Protein AF-A0A7C9ACN2-F1 (afdb_monomer_lite)

Organism: Opuntia streptacantha (NCBI:txid393608)

Radius of gyration: 16.04 Å; chains: 1; bounding box: 40×39×46 Å

Sequence (110 aa):
VDASGHADFGTDAIEHDTDFLNVDDDEIAEDYEGDMPNTEEKGILDNSGWSARTRAVANYLQVLFEKEGQHGKDISLERLLAGKSRKEASRMFFETLVLKTKDYIQTEQG

Structure (mmCIF, N/CA/C/O backbone):
data_AF-A0A7C9ACN2-F1
#
_entry.id   AF-A0A7C9ACN2-F1
#
loop_
_atom_site.group_PDB
_atom_site.id
_atom_site.type_symbol
_atom_site.label_atom_id
_atom_site.label_alt_id
_atom_site.label_comp_id
_atom_site.label_asym_id
_atom_site.label_entity_id
_atom_site.label_seq_id
_atom_site.pdbx_PDB_ins_code
_atom_site.Cartn_x
_atom_site.Cartn_y
_atom_site.Cartn_z
_atom_site.occupancy
_atom_site.B_iso_or_equiv
_atom_site.auth_seq_id
_atom_site.auth_comp_id
_atom_site.auth_asym_id
_atom_site.auth_atom_id
_atom_site.pdbx_PDB_model_num
ATOM 1 N N . VAL A 1 1 ? 20.608 21.315 34.341 1.00 45.03 1 VAL A N 1
ATOM 2 C CA . VAL A 1 1 ? 19.523 20.534 33.712 1.00 45.03 1 VAL A CA 1
ATOM 3 C C . VAL A 1 1 ? 18.755 21.490 32.829 1.00 45.03 1 VAL A C 1
ATOM 5 O O . VAL A 1 1 ? 18.508 22.584 33.314 1.00 45.03 1 VAL A O 1
ATOM 8 N N . ASP A 1 2 ? 18.521 21.119 31.570 1.00 40.50 2 ASP A N 1
ATOM 9 C CA . ASP A 1 2 ? 17.459 21.585 30.655 1.00 40.50 2 ASP A CA 1
ATOM 10 C C . ASP A 1 2 ? 17.931 21.558 29.185 1.00 40.50 2 ASP A C 1
ATOM 12 O O . ASP A 1 2 ? 19.115 21.730 28.890 1.00 40.50 2 ASP A O 1
ATOM 16 N N . ALA A 1 3 ? 16.943 21.342 28.319 1.00 42.22 3 ALA A N 1
ATOM 17 C CA . ALA A 1 3 ? 16.889 21.343 26.870 1.00 42.22 3 ALA A CA 1
ATOM 18 C C . ALA A 1 3 ? 17.345 20.054 26.178 1.00 42.22 3 ALA A C 1
ATOM 20 O O . ALA A 1 3 ? 18.177 20.062 25.272 1.00 42.22 3 ALA A O 1
ATOM 21 N N . SER A 1 4 ? 16.700 18.936 26.531 1.00 44.88 4 SER A N 1
ATOM 22 C CA . SER A 1 4 ? 16.468 17.868 25.554 1.00 44.88 4 SER A CA 1
ATOM 23 C C . SER A 1 4 ? 15.581 18.433 24.447 1.00 44.88 4 SER A C 1
ATOM 25 O O . SER A 1 4 ? 14.360 18.480 24.577 1.00 44.88 4 SER A O 1
ATOM 27 N N . GLY A 1 5 ? 16.218 18.904 23.374 1.00 41.97 5 GLY A N 1
ATOM 28 C CA . GLY A 1 5 ? 15.562 19.164 22.104 1.00 41.97 5 GLY A CA 1
ATOM 29 C C . GLY A 1 5 ? 14.944 17.862 21.623 1.00 41.97 5 GLY A C 1
ATOM 30 O O . GLY A 1 5 ? 15.637 16.994 21.096 1.00 41.97 5 GLY A O 1
ATOM 31 N N . HIS A 1 6 ? 13.649 17.709 21.875 1.00 48.50 6 HIS A N 1
ATOM 32 C CA . HIS A 1 6 ? 12.833 16.694 21.242 1.00 48.50 6 HIS A CA 1
ATOM 33 C C . HIS A 1 6 ? 12.785 17.080 19.768 1.00 48.50 6 HIS A C 1
ATOM 35 O O . HIS A 1 6 ? 12.051 17.983 19.371 1.00 48.50 6 HIS A O 1
ATOM 41 N N . ALA A 1 7 ? 13.698 16.504 18.993 1.00 44.41 7 ALA A N 1
ATOM 42 C CA . ALA A 1 7 ? 13.705 16.670 17.562 1.00 44.41 7 ALA A CA 1
ATOM 43 C C . ALA A 1 7 ? 12.430 16.005 17.041 1.00 44.41 7 ALA A C 1
ATOM 45 O O . ALA A 1 7 ? 12.339 14.782 16.967 1.00 44.41 7 ALA A O 1
ATOM 46 N N . ASP A 1 8 ? 11.437 16.842 16.752 1.00 47.19 8 ASP A N 1
ATOM 47 C CA . ASP A 1 8 ? 10.267 16.530 15.945 1.00 47.19 8 ASP A CA 1
ATOM 48 C C . ASP A 1 8 ? 10.759 16.211 14.525 1.00 47.19 8 ASP A C 1
ATOM 50 O O . ASP A 1 8 ? 10.732 17.035 13.611 1.00 47.19 8 ASP A O 1
ATOM 54 N N . PHE A 1 9 ? 11.364 15.032 14.367 1.00 46.66 9 PHE A N 1
ATOM 55 C CA . PHE A 1 9 ? 11.730 14.487 13.070 1.00 46.66 9 PHE A CA 1
ATOM 56 C C . PHE A 1 9 ? 10.438 14.044 12.385 1.00 46.66 9 PHE A C 1
ATOM 58 O O . PHE A 1 9 ? 10.010 12.901 12.506 1.00 46.66 9 PHE A O 1
ATOM 65 N N . GLY A 1 10 ? 9.812 15.010 11.709 1.00 46.12 10 GLY A N 1
ATOM 66 C CA . GLY A 1 10 ? 8.911 14.849 10.571 1.00 46.12 10 GLY A CA 1
ATOM 67 C C . GLY A 1 10 ? 7.976 13.651 10.644 1.00 46.12 10 GLY A C 1
ATOM 68 O O . GLY A 1 10 ? 8.158 12.675 9.921 1.00 46.12 10 GLY A O 1
ATOM 69 N N . THR A 1 11 ? 6.932 13.753 11.459 1.00 49.59 11 THR A N 1
ATOM 70 C CA . THR A 1 11 ? 5.845 12.767 11.476 1.00 49.59 11 THR A CA 1
ATOM 71 C C . THR A 1 11 ? 5.204 12.585 10.088 1.00 49.59 11 THR A C 1
ATOM 73 O O . THR A 1 11 ? 4.827 11.464 9.749 1.00 49.59 11 THR A O 1
ATOM 76 N N . ASP A 1 12 ? 5.175 13.625 9.252 1.00 51.88 12 ASP A N 1
ATOM 77 C CA . ASP A 1 12 ? 4.695 13.575 7.861 1.00 51.88 12 ASP A CA 1
ATOM 78 C C . ASP A 1 12 ? 5.645 12.851 6.891 1.00 51.88 12 ASP A C 1
ATOM 80 O O . ASP A 1 12 ? 5.210 12.359 5.849 1.00 51.88 12 ASP A O 1
ATOM 84 N N . ALA A 1 13 ? 6.939 12.759 7.217 1.00 56.56 13 ALA A N 1
ATOM 85 C CA . ALA A 1 13 ? 7.940 12.224 6.296 1.00 56.56 13 ALA A CA 1
ATOM 86 C C . ALA A 1 13 ? 7.733 10.725 6.047 1.00 56.56 13 ALA A C 1
ATOM 88 O O . ALA A 1 13 ? 7.811 10.287 4.908 1.00 56.56 13 ALA A O 1
ATOM 89 N N . ILE A 1 14 ? 7.389 9.958 7.088 1.00 59.56 14 ILE A N 1
ATOM 90 C CA . ILE A 1 14 ? 7.167 8.509 6.971 1.00 59.56 14 ILE A CA 1
ATOM 91 C C . ILE A 1 14 ? 5.891 8.209 6.180 1.00 59.56 14 ILE A C 1
ATOM 93 O O . ILE A 1 14 ? 5.888 7.283 5.390 1.00 59.56 14 ILE A O 1
ATOM 97 N N . GLU A 1 15 ? 4.806 8.976 6.344 1.00 63.22 15 GLU A N 1
ATOM 98 C CA . GLU A 1 15 ? 3.537 8.708 5.637 1.00 63.22 15 GLU A CA 1
ATOM 99 C C . GLU A 1 15 ? 3.662 8.927 4.117 1.00 63.22 15 GLU A C 1
ATOM 101 O O . GLU A 1 15 ? 3.007 8.232 3.328 1.00 63.22 15 GLU A O 1
ATOM 106 N N . HIS A 1 16 ? 4.557 9.830 3.712 1.00 67.31 16 HIS A N 1
ATOM 107 C CA . HIS A 1 16 ? 4.845 10.143 2.315 1.00 67.31 16 HIS A CA 1
ATOM 108 C C . HIS A 1 16 ? 6.063 9.422 1.723 1.00 67.31 16 HIS A C 1
ATOM 110 O O . HIS A 1 16 ? 6.184 9.394 0.497 1.00 67.31 16 HIS A O 1
ATOM 116 N N . ASP A 1 17 ? 6.922 8.809 2.539 1.00 77.94 17 ASP A N 1
ATOM 117 C CA . ASP A 1 17 ? 8.075 8.039 2.068 1.00 77.94 17 ASP A CA 1
ATOM 118 C C . ASP A 1 17 ? 7.623 6.697 1.476 1.00 77.94 17 ASP A C 1
ATOM 120 O O . ASP A 1 17 ? 7.556 5.664 2.144 1.00 77.94 17 ASP A O 1
ATOM 124 N N . THR A 1 18 ? 7.228 6.740 0.202 1.00 85.75 18 THR A N 1
ATOM 125 C CA . THR A 1 18 ? 6.786 5.570 -0.570 1.00 85.75 18 THR A CA 1
ATOM 126 C C . THR A 1 18 ? 7.582 5.366 -1.856 1.00 85.75 18 THR A C 1
ATOM 128 O O . THR A 1 18 ? 7.152 4.648 -2.760 1.00 85.75 18 THR A O 1
ATOM 131 N N . ASP A 1 19 ? 8.790 5.931 -1.924 1.00 86.31 19 ASP A N 1
ATOM 132 C CA . ASP A 1 19 ? 9.682 5.812 -3.083 1.00 86.31 19 ASP A CA 1
ATOM 133 C C . ASP A 1 19 ? 10.079 4.361 -3.376 1.00 86.31 19 ASP A C 1
ATOM 135 O O . ASP A 1 19 ? 10.283 3.990 -4.534 1.00 86.31 19 ASP A O 1
ATOM 139 N N . PHE A 1 20 ? 10.082 3.496 -2.357 1.00 86.19 20 PHE A N 1
ATOM 140 C CA . PHE A 1 20 ? 10.300 2.056 -2.512 1.00 86.19 20 PHE A CA 1
ATOM 141 C C . PHE A 1 20 ? 9.265 1.387 -3.436 1.00 86.19 20 PHE A C 1
ATOM 143 O O . PHE A 1 20 ? 9.550 0.345 -4.025 1.00 86.19 20 PHE A O 1
ATOM 150 N N . LEU A 1 21 ? 8.077 1.982 -3.622 1.00 88.19 21 LEU A N 1
ATOM 151 C CA . LEU A 1 21 ? 7.087 1.492 -4.583 1.00 88.19 21 LEU A CA 1
ATOM 152 C C . LEU A 1 21 ? 7.554 1.657 -6.024 1.00 88.19 21 LEU A C 1
ATOM 154 O O . LEU A 1 21 ? 6.994 1.017 -6.913 1.00 88.19 21 LEU A O 1
ATOM 158 N N . ASN A 1 22 ? 8.508 2.553 -6.289 1.00 83.81 22 ASN A N 1
ATOM 159 C CA . ASN A 1 22 ? 8.938 2.887 -7.639 1.00 83.81 22 ASN A CA 1
ATOM 160 C C . ASN A 1 22 ? 9.934 1.892 -8.239 1.00 83.81 22 ASN A C 1
ATOM 162 O O . ASN A 1 22 ? 9.976 1.801 -9.464 1.00 83.81 22 ASN A O 1
ATOM 166 N N . VAL A 1 23 ? 10.637 1.122 -7.405 1.00 76.94 23 VAL A N 1
ATOM 167 C CA . VAL A 1 23 ? 11.629 0.118 -7.816 1.00 76.94 23 VAL A CA 1
ATOM 168 C C . VAL A 1 23 ? 10.945 -1.001 -8.589 1.00 76.94 23 VAL A C 1
ATOM 170 O O . VAL A 1 23 ? 10.068 -1.643 -8.021 1.00 76.94 23 VAL A O 1
ATOM 173 N N . ASP A 1 24 ? 11.305 -1.230 -9.852 1.00 70.69 24 ASP A N 1
ATOM 174 C CA . ASP A 1 24 ? 10.751 -2.321 -10.658 1.00 70.69 24 ASP A CA 1
ATOM 175 C C . ASP A 1 24 ? 11.303 -3.678 -10.173 1.00 70.69 24 ASP A C 1
ATOM 177 O O . ASP A 1 24 ? 12.471 -3.794 -9.805 1.00 70.69 24 ASP A O 1
ATOM 181 N N . ASP A 1 25 ? 10.443 -4.701 -10.110 1.00 59.34 25 ASP A N 1
ATOM 182 C CA . ASP A 1 25 ? 10.756 -5.979 -9.442 1.00 59.34 25 ASP A CA 1
ATOM 183 C C . ASP A 1 25 ? 11.855 -6.795 -10.161 1.00 59.34 25 ASP A C 1
ATOM 185 O O . ASP A 1 25 ? 12.388 -7.742 -9.588 1.00 59.34 25 ASP A O 1
ATOM 189 N N . ASP A 1 26 ? 12.237 -6.395 -11.379 1.00 55.69 26 ASP A N 1
ATOM 190 C CA . ASP A 1 26 ? 13.251 -7.055 -12.211 1.00 55.69 26 ASP A CA 1
ATOM 191 C C . ASP A 1 26 ? 14.701 -6.626 -11.885 1.00 55.69 26 ASP A C 1
ATOM 193 O O . ASP A 1 26 ? 15.646 -7.219 -12.407 1.00 55.69 26 ASP A O 1
ATOM 197 N N . GLU A 1 27 ? 14.909 -5.603 -11.042 1.00 53.91 27 GLU A N 1
ATOM 198 C CA . GLU A 1 27 ? 16.251 -5.063 -10.745 1.00 53.91 27 GLU A CA 1
ATOM 199 C C . GLU A 1 27 ? 16.864 -5.542 -9.418 1.00 53.91 27 GLU A C 1
ATOM 201 O O . GLU A 1 27 ? 18.028 -5.244 -9.141 1.00 53.91 27 GLU A O 1
ATOM 206 N N . ILE A 1 28 ? 16.140 -6.309 -8.596 1.00 53.62 28 ILE A N 1
ATOM 207 C CA . ILE A 1 28 ? 16.653 -6.765 -7.295 1.00 53.62 28 ILE A CA 1
ATOM 208 C C . ILE A 1 28 ? 16.890 -8.273 -7.316 1.00 53.62 28 ILE A C 1
ATOM 210 O O . ILE A 1 28 ? 15.980 -9.076 -7.123 1.00 53.62 28 ILE A O 1
ATOM 214 N N . ALA A 1 29 ? 18.157 -8.643 -7.511 1.00 48.12 29 ALA A N 1
ATOM 215 C CA . ALA A 1 29 ? 18.650 -9.979 -7.211 1.00 48.12 29 ALA A CA 1
ATOM 216 C C . ALA A 1 29 ? 18.412 -10.315 -5.725 1.00 48.12 29 ALA A C 1
ATOM 218 O O . ALA A 1 29 ? 18.564 -9.467 -4.844 1.00 48.12 29 ALA A O 1
ATOM 219 N N . GLU A 1 30 ? 18.026 -11.562 -5.474 1.00 51.75 30 GLU A N 1
ATOM 220 C CA . GLU A 1 30 ? 17.636 -12.162 -4.194 1.00 51.75 30 GLU A CA 1
ATOM 221 C C . GLU A 1 30 ? 18.776 -12.233 -3.147 1.00 51.75 30 GLU A C 1
ATOM 223 O O . GLU A 1 30 ? 19.091 -13.315 -2.671 1.00 51.75 30 GLU A O 1
ATOM 228 N N . ASP A 1 31 ? 19.416 -11.120 -2.766 1.00 50.31 31 ASP A N 1
ATOM 229 C CA . ASP A 1 31 ? 20.581 -11.149 -1.849 1.00 50.31 31 ASP A CA 1
ATOM 230 C C . ASP A 1 31 ? 20.410 -10.321 -0.560 1.00 50.31 31 ASP A C 1
ATOM 232 O O . ASP A 1 31 ? 21.353 -9.754 -0.015 1.00 50.31 31 ASP A O 1
ATOM 236 N N . TYR A 1 32 ? 19.185 -10.258 -0.032 1.00 52.75 32 TYR A N 1
ATOM 237 C CA . TYR A 1 32 ? 18.915 -9.704 1.305 1.00 52.75 32 TYR A CA 1
ATOM 238 C C . TYR A 1 32 ? 18.580 -10.813 2.317 1.00 52.75 32 TYR A C 1
ATOM 240 O O . TYR A 1 32 ? 17.570 -10.729 3.015 1.00 52.75 32 TYR A O 1
ATOM 248 N N . GLU A 1 33 ? 19.414 -11.857 2.389 1.00 53.62 33 GLU A N 1
ATOM 249 C CA . GLU A 1 33 ? 19.430 -12.826 3.506 1.00 53.62 33 GLU A CA 1
ATOM 250 C C . GLU A 1 33 ? 20.442 -12.454 4.612 1.00 53.62 33 GLU A C 1
ATOM 252 O O . GLU A 1 33 ? 20.602 -13.177 5.594 1.00 53.62 33 GLU A O 1
ATOM 257 N N . GLY A 1 34 ? 21.133 -11.317 4.495 1.00 48.56 34 GLY A N 1
ATOM 258 C CA . GLY A 1 34 ? 22.105 -10.861 5.487 1.00 48.56 34 GLY A CA 1
ATOM 259 C C . GLY A 1 34 ? 21.533 -9.818 6.444 1.00 48.56 34 GLY A C 1
ATOM 260 O O . GLY A 1 34 ? 21.432 -8.656 6.070 1.00 48.56 34 GLY A O 1
ATOM 261 N N . ASP A 1 35 ? 21.275 -10.229 7.688 1.00 50.53 35 ASP A N 1
ATOM 262 C CA . ASP A 1 35 ? 21.131 -9.371 8.880 1.00 50.53 35 ASP A CA 1
ATOM 263 C C . ASP A 1 35 ? 19.730 -8.788 9.175 1.00 50.53 35 ASP A C 1
ATOM 265 O O . ASP A 1 35 ? 19.531 -7.576 9.236 1.00 50.53 35 ASP A O 1
ATOM 269 N N . MET A 1 36 ? 18.740 -9.656 9.439 1.00 51.19 36 MET A N 1
ATOM 270 C CA . MET A 1 36 ? 17.600 -9.269 10.285 1.00 51.19 36 MET A CA 1
ATOM 271 C C . MET A 1 36 ? 17.804 -9.776 11.722 1.00 51.19 36 MET A C 1
ATOM 273 O O . MET A 1 36 ? 18.042 -10.973 11.911 1.00 51.19 36 MET A O 1
ATOM 277 N N . PRO A 1 37 ? 17.681 -8.911 12.751 1.00 43.16 37 PRO A N 1
ATOM 278 C CA . PRO A 1 37 ? 17.711 -9.340 14.139 1.00 43.16 37 PRO A CA 1
ATOM 279 C C . PRO A 1 37 ? 16.527 -10.268 14.415 1.00 43.16 37 PRO A C 1
ATOM 281 O O . PRO A 1 37 ? 15.363 -9.942 14.173 1.00 43.16 37 PRO A O 1
ATOM 284 N N . ASN A 1 38 ? 16.872 -11.448 14.917 1.00 47.91 38 ASN A N 1
ATOM 285 C CA . ASN A 1 38 ? 15.987 -12.557 15.226 1.00 47.91 38 ASN A CA 1
ATOM 286 C C . ASN A 1 38 ? 14.836 -12.098 16.148 1.00 47.91 38 ASN A C 1
ATOM 288 O O . ASN A 1 38 ? 15.010 -11.960 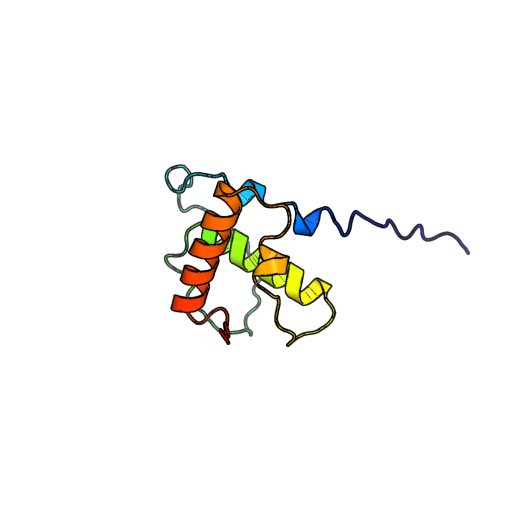17.357 1.00 47.91 38 ASN A O 1
ATOM 292 N N . THR A 1 39 ? 13.658 -11.837 15.576 1.00 44.66 39 THR A N 1
ATOM 293 C CA . THR A 1 39 ? 12.421 -11.587 16.333 1.00 44.66 39 THR A CA 1
ATOM 294 C C . THR A 1 39 ? 11.600 -12.874 16.306 1.00 44.66 39 THR A C 1
ATOM 296 O O . THR A 1 39 ? 10.622 -13.004 15.575 1.00 44.66 39 THR A O 1
ATOM 299 N N . GLU A 1 40 ? 12.060 -13.867 17.066 1.00 42.38 40 GLU A N 1
ATOM 300 C CA . GLU A 1 40 ? 11.615 -15.270 17.032 1.00 42.38 40 GLU A CA 1
ATOM 301 C C . GLU A 1 40 ? 10.182 -15.543 17.550 1.00 42.38 40 GLU A C 1
ATOM 303 O O . GLU A 1 40 ? 9.845 -16.700 17.781 1.00 42.38 40 GLU A O 1
ATOM 308 N N . GLU A 1 41 ? 9.296 -14.552 17.727 1.00 44.06 41 GLU A N 1
ATOM 309 C CA . GLU A 1 41 ? 8.019 -14.806 18.434 1.00 44.06 41 GLU A CA 1
ATOM 310 C C . GLU A 1 41 ? 6.737 -14.211 17.829 1.00 44.06 41 GLU A C 1
ATOM 312 O O . GLU A 1 41 ? 5.680 -14.277 18.455 1.00 44.06 41 GLU A O 1
ATOM 317 N N . LYS A 1 42 ? 6.743 -13.687 16.597 1.00 46.03 42 LYS A N 1
ATOM 318 C CA . LYS A 1 42 ? 5.493 -13.218 15.961 1.00 46.03 42 LYS A CA 1
ATOM 319 C C . LYS A 1 42 ? 5.167 -13.949 14.669 1.00 46.03 42 LYS A C 1
ATOM 321 O O . LYS A 1 42 ? 4.957 -13.326 13.642 1.00 46.03 42 LYS A O 1
ATOM 326 N N . GLY A 1 43 ? 5.081 -15.274 14.773 1.00 43.31 43 GLY A N 1
ATOM 327 C CA . GLY A 1 43 ? 4.613 -16.151 13.708 1.00 43.31 43 GLY A CA 1
ATOM 328 C C . GLY A 1 43 ? 5.590 -16.210 12.541 1.00 43.31 43 GLY A C 1
ATOM 329 O O . GLY A 1 43 ? 5.906 -15.215 11.903 1.00 43.31 43 GLY A O 1
ATOM 330 N N . ILE A 1 44 ? 6.043 -17.413 12.226 1.00 48.56 44 ILE A N 1
ATOM 331 C CA . ILE A 1 44 ? 6.709 -17.712 10.963 1.00 48.56 44 ILE A CA 1
ATOM 332 C C . ILE A 1 44 ? 5.637 -17.571 9.867 1.00 48.56 44 ILE A C 1
ATOM 334 O O . ILE A 1 44 ? 5.062 -18.553 9.406 1.00 48.56 44 ILE A O 1
ATOM 338 N N . LEU A 1 45 ? 5.266 -16.336 9.529 1.00 54.97 45 LEU A N 1
ATOM 339 C CA . LEU A 1 45 ? 4.637 -16.030 8.259 1.00 54.97 45 LEU A CA 1
ATOM 340 C C . LEU A 1 45 ? 5.781 -16.158 7.272 1.00 54.9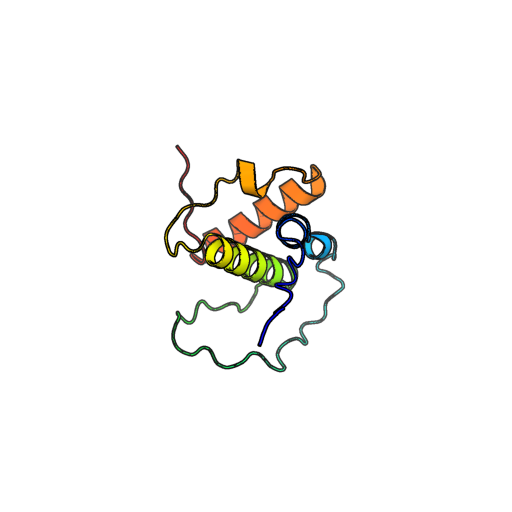7 45 LEU A C 1
ATOM 342 O O . LEU A 1 45 ? 6.751 -15.405 7.315 1.00 54.97 45 LEU A O 1
ATOM 346 N N . ASP A 1 46 ? 5.727 -17.238 6.509 1.00 60.75 46 ASP A N 1
ATOM 347 C CA . ASP A 1 46 ? 6.705 -17.570 5.496 1.00 60.75 46 ASP A CA 1
ATOM 348 C C . ASP A 1 46 ? 6.759 -16.433 4.464 1.00 60.75 46 ASP A C 1
ATOM 350 O O . ASP A 1 46 ? 5.990 -16.393 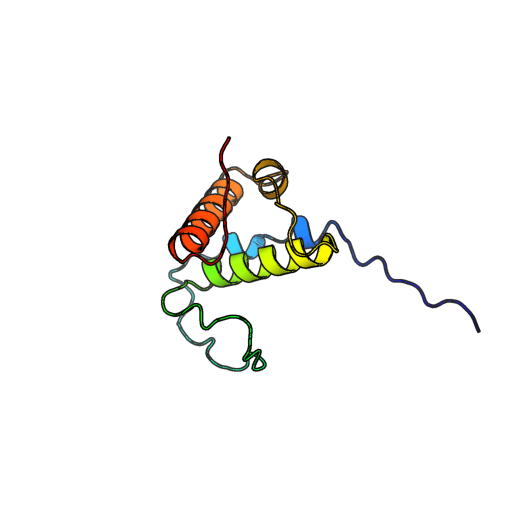3.502 1.00 60.75 46 ASP A O 1
ATOM 354 N N . ASN A 1 47 ? 7.647 -15.467 4.710 1.00 67.62 47 ASN A N 1
ATOM 355 C CA . ASN A 1 47 ? 7.922 -14.350 3.812 1.00 67.62 47 ASN A CA 1
ATOM 356 C C . ASN A 1 47 ? 8.678 -14.826 2.556 1.00 67.62 47 ASN A C 1
ATOM 358 O O . ASN A 1 47 ? 9.026 -13.999 1.706 1.00 67.62 47 ASN A O 1
ATOM 362 N N . SER A 1 48 ? 8.957 -16.135 2.424 1.00 68.69 48 SER A N 1
ATOM 363 C CA . SER A 1 48 ? 9.509 -16.690 1.194 1.00 68.69 48 SER A CA 1
ATOM 364 C C . SER A 1 48 ? 8.553 -16.429 0.024 1.00 68.69 48 SER A C 1
ATOM 366 O O . SER A 1 48 ? 7.324 -16.547 0.109 1.00 68.69 48 SER A O 1
ATOM 368 N N . GLY A 1 49 ? 9.128 -15.977 -1.089 1.00 78.12 49 GLY A N 1
ATOM 369 C CA . GLY A 1 49 ? 8.377 -15.599 -2.284 1.00 78.12 49 GLY A CA 1
ATOM 370 C C . GLY A 1 49 ? 7.747 -14.201 -2.260 1.00 78.12 49 GLY A C 1
ATOM 371 O O . GLY A 1 49 ? 6.992 -13.885 -3.178 1.00 78.12 49 GLY A O 1
ATOM 372 N N . TRP A 1 50 ? 8.023 -13.352 -1.263 1.00 88.38 50 TRP A N 1
ATOM 373 C CA . TRP A 1 50 ? 7.686 -11.922 -1.338 1.00 88.38 50 TRP A CA 1
ATOM 374 C C . TRP A 1 50 ? 8.772 -11.126 -2.060 1.00 88.38 50 TRP A C 1
ATOM 376 O O . TRP A 1 50 ? 9.964 -11.273 -1.766 1.00 88.38 50 TRP A O 1
ATOM 386 N N . SER A 1 51 ? 8.366 -10.212 -2.949 1.00 88.06 51 SER A N 1
ATOM 387 C CA . SER A 1 51 ? 9.317 -9.291 -3.574 1.00 88.06 51 SER A CA 1
ATOM 388 C C . SER A 1 51 ? 9.895 -8.320 -2.539 1.00 88.06 51 SER A C 1
ATOM 390 O O . SER A 1 51 ? 9.368 -8.152 -1.432 1.00 88.06 51 SER A O 1
ATOM 392 N N . ALA A 1 52 ? 11.004 -7.663 -2.888 1.00 86.19 52 ALA A N 1
ATOM 393 C CA . ALA A 1 52 ? 11.558 -6.591 -2.064 1.00 86.19 52 ALA A CA 1
ATOM 394 C C . ALA A 1 52 ? 10.518 -5.485 -1.811 1.00 86.19 52 ALA A C 1
ATOM 396 O O . ALA A 1 52 ? 10.422 -4.973 -0.695 1.00 86.19 52 ALA A O 1
ATOM 397 N N . ARG A 1 53 ? 9.679 -5.181 -2.810 1.00 90.88 53 ARG A N 1
ATOM 398 C CA . ARG A 1 53 ? 8.614 -4.183 -2.686 1.00 90.88 53 ARG A CA 1
ATOM 399 C C . ARG A 1 53 ? 7.523 -4.623 -1.712 1.00 90.88 53 ARG A C 1
ATOM 401 O O . ARG A 1 53 ? 7.158 -3.839 -0.839 1.00 90.88 53 ARG A O 1
ATOM 408 N N . THR A 1 54 ? 7.059 -5.872 -1.789 1.00 91.88 54 THR A N 1
ATOM 409 C CA . THR A 1 54 ? 6.076 -6.413 -0.832 1.00 91.88 54 THR A CA 1
ATOM 410 C C . THR A 1 54 ? 6.612 -6.353 0.601 1.00 91.88 54 THR A C 1
ATOM 412 O O . THR A 1 54 ? 5.909 -5.922 1.516 1.00 91.88 54 THR A O 1
ATOM 415 N N . ARG A 1 55 ? 7.888 -6.715 0.801 1.00 91.19 55 ARG A N 1
ATOM 416 C CA . ARG A 1 55 ? 8.559 -6.609 2.107 1.00 91.19 55 ARG A CA 1
ATOM 417 C C . ARG A 1 55 ? 8.662 -5.160 2.587 1.00 91.19 55 ARG A C 1
ATOM 419 O O . ARG A 1 55 ? 8.422 -4.894 3.763 1.00 91.19 55 ARG A O 1
ATOM 426 N N . ALA A 1 56 ? 8.972 -4.215 1.704 1.00 90.75 56 ALA A N 1
ATOM 427 C CA . ALA A 1 56 ? 9.007 -2.795 2.050 1.00 90.75 56 ALA A CA 1
ATOM 428 C C . ALA A 1 56 ? 7.622 -2.275 2.479 1.00 90.75 56 ALA A C 1
ATOM 430 O O . ALA A 1 56 ? 7.520 -1.610 3.509 1.00 90.75 56 ALA A O 1
ATOM 431 N N . VAL A 1 57 ? 6.545 -2.659 1.779 1.00 91.56 57 VAL A N 1
ATOM 432 C CA . VAL A 1 57 ? 5.165 -2.321 2.183 1.00 91.56 57 VAL A CA 1
ATOM 433 C C . VAL A 1 57 ? 4.816 -2.920 3.544 1.00 91.56 57 VAL A C 1
ATOM 435 O O . VAL A 1 57 ? 4.220 -2.233 4.372 1.00 91.56 57 VAL A O 1
ATOM 438 N N . ALA A 1 58 ? 5.201 -4.170 3.810 1.00 90.69 58 ALA A N 1
ATOM 439 C CA . ALA A 1 58 ? 4.956 -4.806 5.103 1.00 90.69 58 ALA A CA 1
ATOM 440 C C . ALA A 1 58 ? 5.591 -4.016 6.258 1.00 90.69 58 ALA A C 1
ATOM 442 O O . ALA A 1 58 ? 4.922 -3.765 7.261 1.00 90.69 58 ALA A O 1
ATOM 443 N N . ASN A 1 59 ? 6.848 -3.590 6.095 1.00 88.94 59 ASN A N 1
ATOM 444 C CA . ASN A 1 59 ? 7.559 -2.768 7.078 1.00 88.94 59 ASN A CA 1
ATOM 445 C C . ASN A 1 59 ? 6.922 -1.380 7.228 1.00 88.94 59 ASN A C 1
ATOM 447 O O . ASN A 1 59 ? 6.690 -0.926 8.344 1.00 88.94 59 ASN A O 1
ATOM 451 N N . TYR A 1 60 ? 6.573 -0.729 6.115 1.00 90.00 60 TYR A N 1
ATOM 452 C CA . TYR A 1 60 ? 5.887 0.563 6.126 1.00 90.00 60 TYR A CA 1
ATOM 453 C C . TYR A 1 60 ? 4.579 0.505 6.929 1.00 90.00 60 TYR A C 1
ATOM 455 O O . TYR A 1 60 ? 4.343 1.341 7.800 1.00 90.00 60 TYR A O 1
ATOM 463 N N . LEU A 1 61 ? 3.749 -0.520 6.698 1.00 88.81 61 LEU A N 1
ATOM 464 C CA . LEU A 1 61 ? 2.503 -0.704 7.441 1.00 88.81 61 LEU A CA 1
ATOM 465 C C . LEU A 1 61 ? 2.754 -0.998 8.925 1.00 88.81 61 LEU A C 1
ATOM 467 O O . LEU A 1 61 ? 2.051 -0.438 9.761 1.00 88.81 61 LEU A O 1
ATOM 471 N N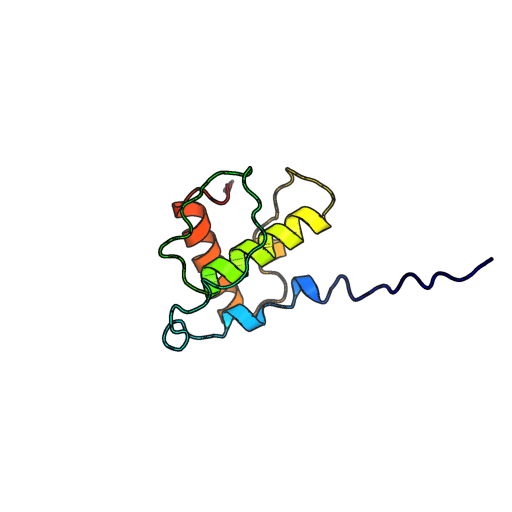 . GLN A 1 62 ? 3.749 -1.827 9.268 1.00 86.38 62 GLN A N 1
ATOM 472 C CA . GLN A 1 62 ? 4.124 -2.067 10.669 1.00 86.38 62 GLN A CA 1
ATOM 473 C C . GLN A 1 62 ? 4.462 -0.757 11.390 1.00 86.38 62 GLN A C 1
ATOM 475 O O . GLN A 1 62 ? 3.867 -0.469 12.428 1.00 86.38 62 GLN A O 1
ATOM 480 N N . VAL A 1 63 ? 5.343 0.063 10.806 1.00 85.44 63 VAL A N 1
ATOM 481 C CA . VAL A 1 63 ? 5.741 1.360 11.374 1.00 85.44 63 VAL A CA 1
ATOM 482 C C . VAL A 1 63 ? 4.536 2.291 11.515 1.00 85.44 63 VAL A C 1
ATOM 484 O O . VAL A 1 63 ? 4.399 2.964 12.537 1.00 85.44 63 VAL A O 1
ATOM 487 N N . LEU A 1 64 ? 3.627 2.313 10.534 1.00 85.25 64 LEU A N 1
ATOM 488 C CA . LEU A 1 64 ? 2.393 3.095 10.636 1.00 85.25 64 LEU A CA 1
ATOM 489 C C . LEU A 1 64 ? 1.499 2.632 11.796 1.00 85.25 64 LEU A C 1
ATOM 491 O O . LEU A 1 64 ? 1.018 3.472 12.556 1.00 85.25 64 LEU A O 1
ATOM 495 N N . PHE A 1 65 ? 1.295 1.322 11.968 1.00 82.50 65 PHE A N 1
ATOM 496 C CA . PHE A 1 65 ? 0.503 0.785 13.082 1.00 82.50 65 PHE A CA 1
ATOM 497 C C . PHE A 1 65 ? 1.150 1.059 14.448 1.00 82.50 65 PHE A C 1
ATOM 499 O O . PHE A 1 65 ? 0.445 1.355 15.414 1.00 82.50 65 PHE A O 1
ATOM 506 N N . GLU A 1 66 ? 2.478 0.980 14.542 1.00 80.62 66 GLU A N 1
ATOM 507 C CA . GLU A 1 66 ? 3.226 1.301 15.763 1.00 80.62 66 GLU A CA 1
ATOM 508 C C . GLU A 1 66 ? 3.143 2.795 16.107 1.00 80.62 66 GLU A C 1
ATOM 510 O O . GLU A 1 66 ? 2.931 3.154 17.268 1.00 80.62 66 GLU A O 1
ATOM 515 N N . LYS A 1 67 ? 3.239 3.672 15.098 1.00 74.94 67 LYS A N 1
ATOM 516 C CA . LYS A 1 67 ? 3.190 5.134 15.256 1.00 74.94 67 LYS A CA 1
ATOM 517 C C . LYS A 1 67 ? 1.838 5.640 15.760 1.00 74.94 67 LYS A C 1
ATOM 519 O O . LYS A 1 67 ? 1.803 6.594 16.533 1.00 74.94 67 LYS A O 1
ATOM 524 N N . GLU A 1 68 ? 0.732 4.999 15.386 1.00 70.19 68 GLU A N 1
ATOM 525 C CA . GLU A 1 68 ? -0.598 5.331 15.925 1.00 70.19 68 GLU A CA 1
ATOM 526 C C . GLU A 1 68 ? -0.741 4.981 17.425 1.00 70.19 68 GLU A C 1
ATOM 528 O O . GLU A 1 68 ? -1.774 5.254 18.040 1.00 70.19 68 GLU A O 1
ATOM 533 N N . GLY A 1 69 ? 0.294 4.395 18.046 1.00 56.41 69 GLY A N 1
ATOM 534 C CA . GLY A 1 69 ? 0.359 4.108 19.482 1.00 56.41 69 GLY A CA 1
ATOM 535 C C . GLY A 1 69 ? -0.676 3.083 19.944 1.00 56.41 69 GLY A C 1
ATOM 536 O O . GLY A 1 69 ? -0.946 2.955 21.139 1.00 56.41 69 GLY A O 1
ATOM 537 N N . GLN A 1 70 ? -1.315 2.393 18.999 1.00 55.09 70 GLN A N 1
ATOM 538 C CA . GLN A 1 70 ? -2.502 1.585 19.228 1.00 55.09 70 GLN A CA 1
ATOM 539 C C . GLN A 1 70 ? -2.379 0.291 18.436 1.00 55.09 70 GLN A C 1
ATOM 541 O O . GLN A 1 70 ? -2.916 0.147 17.340 1.00 55.09 70 GLN A O 1
ATOM 546 N N . HIS A 1 71 ? -1.691 -0.684 19.034 1.00 52.94 71 HIS A N 1
ATOM 547 C CA . HIS A 1 71 ? -1.824 -2.075 18.623 1.00 52.94 71 HIS A CA 1
ATOM 548 C C . HIS A 1 71 ? -3.321 -2.428 18.536 1.00 52.94 71 HIS A C 1
ATOM 550 O O . HIS A 1 71 ? -4.018 -2.419 19.550 1.00 52.94 71 HIS A O 1
ATOM 556 N N . GLY A 1 72 ? -3.811 -2.712 17.325 1.00 57.81 72 GLY A N 1
ATOM 557 C CA . GLY A 1 72 ? -5.181 -3.182 17.093 1.00 57.81 72 GLY A CA 1
ATOM 558 C C . GLY A 1 72 ? -6.208 -2.141 16.635 1.00 57.81 72 GLY A C 1
ATOM 559 O O . GLY A 1 72 ? -7.397 -2.407 16.785 1.00 57.81 72 GLY A O 1
ATOM 560 N N . LYS A 1 73 ? -5.804 -0.983 16.091 1.00 68.38 73 LYS A N 1
ATOM 561 C CA . LYS A 1 73 ? -6.721 -0.126 15.315 1.00 68.38 73 LYS A CA 1
ATOM 562 C C . LYS A 1 73 ? -6.479 -0.234 13.816 1.00 68.38 73 LYS A C 1
ATOM 564 O O . LYS A 1 73 ? -5.335 -0.309 13.378 1.00 68.38 73 LYS A O 1
ATOM 569 N N . ASP A 1 74 ? -7.568 -0.197 13.058 1.00 80.94 74 ASP A N 1
ATOM 570 C CA . ASP A 1 74 ? -7.555 -0.294 11.602 1.00 80.94 74 ASP A CA 1
ATOM 571 C C . ASP A 1 74 ? -7.053 1.003 10.960 1.00 80.94 74 ASP A C 1
ATOM 573 O O . ASP A 1 74 ? -7.415 2.108 11.371 1.00 80.94 74 ASP A O 1
ATOM 577 N N . ILE A 1 75 ? -6.242 0.871 9.911 1.00 83.56 75 ILE A N 1
ATOM 578 C CA . ILE A 1 75 ? -5.881 1.988 9.036 1.00 83.56 75 ILE A CA 1
ATOM 579 C C . ILE A 1 75 ? -6.868 1.990 7.871 1.00 83.56 75 ILE A C 1
ATOM 581 O O . ILE A 1 75 ? -6.995 0.993 7.158 1.00 83.56 75 ILE A O 1
ATOM 585 N N . SER A 1 76 ? -7.563 3.111 7.652 1.00 87.06 76 SER A N 1
ATOM 586 C CA . SER A 1 76 ? -8.441 3.227 6.488 1.00 87.06 76 SER A CA 1
ATOM 587 C C . SER A 1 76 ? -7.614 3.269 5.204 1.00 87.06 76 SER A C 1
ATOM 589 O O . SER A 1 76 ? -6.594 3.958 5.117 1.00 87.06 76 SER A O 1
ATOM 591 N N . LEU A 1 77 ? -8.080 2.560 4.173 1.00 86.38 77 LEU A N 1
ATOM 592 C CA . LEU A 1 77 ? -7.427 2.587 2.865 1.00 86.38 77 LEU A CA 1
ATOM 593 C C . LEU A 1 77 ? -7.405 4.010 2.285 1.00 86.38 77 LEU A C 1
ATOM 595 O O . LEU A 1 77 ? -6.435 4.398 1.651 1.00 86.38 77 LEU A O 1
ATOM 599 N N . GLU A 1 78 ? -8.434 4.816 2.543 1.00 87.19 78 GLU A N 1
ATOM 600 C CA . GLU A 1 78 ? -8.461 6.222 2.129 1.00 87.19 78 GLU A CA 1
ATOM 601 C C . GLU A 1 78 ? -7.281 7.013 2.704 1.00 87.19 78 GLU A C 1
ATOM 603 O O . GLU A 1 78 ? -6.592 7.705 1.957 1.00 87.19 78 GLU A O 1
ATOM 608 N N . ARG A 1 79 ? -6.998 6.854 4.004 1.00 85.94 79 ARG A N 1
ATOM 609 C CA . ARG A 1 79 ? -5.844 7.489 4.645 1.00 85.94 79 ARG A CA 1
ATOM 610 C C . ARG A 1 79 ? -4.540 6.949 4.073 1.00 85.94 79 ARG A C 1
ATOM 612 O O . ARG A 1 79 ? -3.669 7.726 3.705 1.00 85.94 79 ARG A O 1
ATOM 619 N N . LEU A 1 80 ? -4.437 5.629 3.918 1.00 87.69 80 LEU A N 1
ATOM 620 C CA . LEU A 1 80 ? -3.255 4.993 3.338 1.00 87.69 80 LEU A CA 1
ATOM 621 C C . LEU A 1 80 ? -2.938 5.524 1.933 1.00 87.69 80 LEU A C 1
ATOM 623 O O . LEU A 1 80 ? -1.771 5.603 1.556 1.00 87.69 80 LEU A O 1
ATOM 627 N N . LEU A 1 81 ? -3.955 5.881 1.150 1.00 89.50 81 LEU A N 1
ATOM 628 C CA . LEU A 1 81 ? -3.809 6.357 -0.226 1.00 89.50 81 LEU A CA 1
ATOM 629 C C . LEU A 1 81 ? -3.800 7.888 -0.354 1.00 89.50 81 LEU A C 1
ATOM 631 O O . LEU A 1 81 ? -3.589 8.403 -1.455 1.00 89.50 81 LEU A O 1
ATOM 635 N N . ALA A 1 82 ? -4.004 8.623 0.740 1.00 88.75 82 ALA A N 1
ATOM 636 C CA . ALA A 1 82 ? -4.054 10.077 0.725 1.00 88.75 82 ALA A CA 1
ATOM 637 C C . ALA A 1 82 ? -2.741 10.677 0.193 1.00 88.75 82 ALA A C 1
ATOM 639 O O . ALA A 1 82 ? -1.643 10.234 0.528 1.00 88.75 82 ALA A O 1
ATOM 640 N N . GLY A 1 83 ? -2.862 11.669 -0.693 1.00 87.81 83 GLY A N 1
ATOM 641 C CA . GLY A 1 83 ? -1.723 12.376 -1.286 1.00 87.81 83 GLY A CA 1
ATOM 642 C C . GLY A 1 83 ? -0.858 11.561 -2.259 1.00 87.81 83 GLY A C 1
ATOM 643 O O . GLY A 1 83 ? 0.055 12.128 -2.853 1.00 87.81 83 GLY A O 1
ATOM 644 N N . LYS A 1 84 ? -1.149 10.270 -2.469 1.00 89.25 84 LYS A N 1
ATOM 645 C CA . LYS A 1 84 ? -0.423 9.411 -3.412 1.00 89.25 84 LYS A CA 1
ATOM 646 C C . LYS A 1 84 ? -0.920 9.629 -4.840 1.00 89.25 84 LYS A C 1
ATOM 648 O O . LYS A 1 84 ? -2.117 9.799 -5.095 1.00 89.25 84 LYS A O 1
ATOM 653 N N . SER A 1 85 ? -0.006 9.595 -5.806 1.00 91.81 85 SER A N 1
ATOM 654 C CA . SER A 1 85 ? -0.365 9.561 -7.223 1.00 91.81 85 SER A CA 1
ATOM 655 C C . SER A 1 85 ? -1.171 8.301 -7.543 1.00 91.81 85 SER A C 1
ATOM 657 O O . SER A 1 85 ? -1.117 7.297 -6.835 1.00 91.81 85 SER A O 1
ATOM 659 N N . ARG A 1 86 ? -1.876 8.296 -8.681 1.00 93.56 86 ARG A N 1
ATOM 660 C CA . ARG A 1 86 ? -2.594 7.095 -9.140 1.00 93.56 86 ARG A CA 1
ATOM 661 C C . ARG A 1 86 ? -1.671 5.876 -9.250 1.00 93.56 86 ARG A C 1
ATOM 663 O O . ARG A 1 86 ? -2.103 4.768 -8.960 1.00 93.56 86 ARG A O 1
ATOM 670 N N . LYS A 1 87 ? -0.418 6.075 -9.678 1.00 92.69 87 LYS A N 1
ATOM 671 C CA . LYS A 1 87 ? 0.569 4.996 -9.819 1.00 92.69 87 LYS A CA 1
ATOM 672 C C . LYS A 1 87 ? 0.929 4.414 -8.453 1.00 92.69 87 LYS A C 1
ATOM 674 O O . LYS A 1 87 ? 0.860 3.201 -8.281 1.00 92.69 87 LYS A O 1
ATOM 679 N N . GLU A 1 88 ? 1.267 5.269 -7.495 1.00 92.00 88 GLU A N 1
ATOM 680 C CA . GLU A 1 88 ? 1.609 4.856 -6.130 1.00 92.00 88 GLU A CA 1
ATOM 681 C C . GLU A 1 88 ? 0.420 4.202 -5.438 1.00 92.00 88 GLU A C 1
ATOM 683 O O . GLU A 1 88 ? 0.571 3.140 -4.847 1.00 92.00 88 GLU A O 1
ATOM 688 N N . ALA A 1 89 ? -0.777 4.773 -5.575 1.00 92.62 89 ALA A N 1
ATOM 689 C CA . ALA A 1 89 ? -1.975 4.228 -4.959 1.00 92.62 89 ALA A CA 1
ATOM 690 C C . ALA A 1 89 ? -2.309 2.824 -5.485 1.00 92.62 89 ALA A C 1
ATOM 692 O O . ALA A 1 89 ? -2.577 1.918 -4.698 1.00 92.62 89 ALA A O 1
ATOM 693 N N . SER A 1 90 ? -2.224 2.614 -6.804 1.00 93.81 90 SER A N 1
ATOM 694 C CA . SER A 1 90 ? -2.402 1.288 -7.404 1.00 93.81 90 SER A CA 1
ATOM 695 C C . SER A 1 90 ? -1.358 0.284 -6.911 1.00 93.81 90 SER A C 1
ATOM 697 O O . SER A 1 90 ? -1.705 -0.866 -6.650 1.00 93.81 90 SER A O 1
ATOM 699 N N . ARG A 1 91 ? -0.093 0.707 -6.765 1.00 93.56 91 ARG A N 1
ATOM 700 C CA . ARG A 1 91 ? 0.987 -0.150 -6.252 1.00 93.56 91 ARG A CA 1
ATOM 701 C C . ARG A 1 91 ? 0.769 -0.486 -4.774 1.00 93.56 91 ARG A C 1
ATOM 703 O O . ARG A 1 91 ? 0.748 -1.663 -4.442 1.00 93.56 91 ARG A O 1
ATOM 710 N N . MET A 1 92 ? 0.482 0.499 -3.920 1.00 93.00 92 MET A N 1
ATOM 711 C CA . MET A 1 92 ? 0.127 0.271 -2.511 1.00 93.00 92 MET A CA 1
ATOM 712 C C . MET A 1 92 ? -1.037 -0.703 -2.367 1.00 93.00 92 MET A C 1
ATOM 714 O O . MET A 1 92 ? -0.965 -1.632 -1.565 1.00 93.00 92 MET A O 1
ATOM 718 N N . PHE A 1 93 ? -2.103 -0.513 -3.147 1.00 92.12 93 PHE A N 1
ATOM 719 C CA . PHE A 1 93 ? -3.267 -1.390 -3.105 1.00 92.12 93 PHE A CA 1
ATOM 720 C C . PHE A 1 93 ? -2.911 -2.823 -3.513 1.00 92.12 93 PHE A C 1
ATOM 722 O O . PHE A 1 93 ? -3.273 -3.758 -2.807 1.00 92.12 93 PHE A O 1
ATOM 729 N N . PHE A 1 94 ? -2.165 -3.003 -4.606 1.00 93.06 94 PHE A N 1
ATOM 730 C CA . PHE A 1 94 ? -1.737 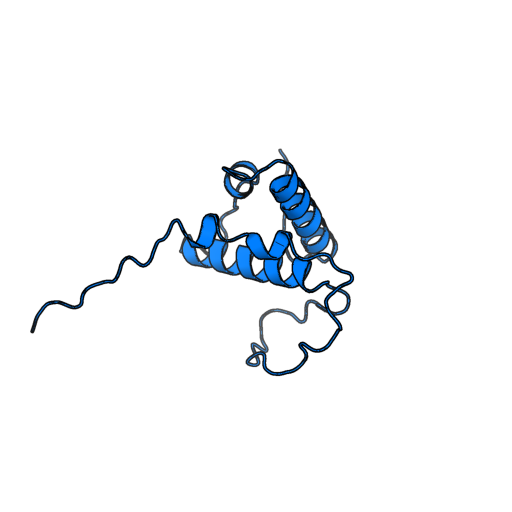-4.328 -5.053 1.00 93.06 94 PHE A CA 1
ATOM 731 C C . PHE A 1 94 ? -0.889 -5.047 -3.999 1.00 93.06 94 PHE A C 1
ATOM 733 O O . PHE A 1 94 ? -1.198 -6.178 -3.638 1.00 93.06 94 PHE A O 1
ATOM 740 N N . GLU A 1 95 ? 0.127 -4.385 -3.449 1.00 93.31 95 GLU A N 1
ATOM 741 C CA . GLU A 1 95 ? 0.973 -4.987 -2.412 1.00 93.31 95 GLU A CA 1
ATOM 742 C C . GLU A 1 95 ? 0.171 -5.295 -1.135 1.00 93.31 95 GLU A C 1
ATOM 744 O O . GLU A 1 95 ? 0.352 -6.343 -0.519 1.00 93.31 95 GLU A O 1
ATOM 749 N N . THR A 1 96 ? -0.797 -4.444 -0.778 1.00 91.62 96 THR A N 1
ATOM 750 C CA . THR A 1 96 ? -1.743 -4.709 0.322 1.00 91.62 96 THR A CA 1
ATOM 751 C C . THR A 1 96 ? -2.564 -5.978 0.053 1.00 91.62 96 THR A C 1
ATOM 753 O O . THR A 1 96 ? -2.756 -6.788 0.961 1.00 91.62 96 THR A O 1
ATOM 756 N N . LEU A 1 97 ? -3.000 -6.216 -1.193 1.00 92.50 97 LEU A N 1
ATOM 757 C CA . LEU A 1 97 ? -3.657 -7.475 -1.568 1.00 92.50 97 LEU A CA 1
ATOM 758 C C . LEU A 1 97 ? -2.717 -8.674 -1.412 1.00 92.50 97 LEU A C 1
ATOM 760 O O . LEU A 1 97 ? -3.147 -9.697 -0.882 1.00 92.50 97 LEU A O 1
ATOM 764 N N . VAL A 1 98 ? -1.449 -8.558 -1.822 1.00 92.25 98 VAL A N 1
ATOM 765 C CA . VAL A 1 98 ? -0.449 -9.628 -1.647 1.00 92.25 98 VAL A CA 1
ATOM 766 C C . VAL A 1 98 ? -0.314 -9.987 -0.167 1.00 92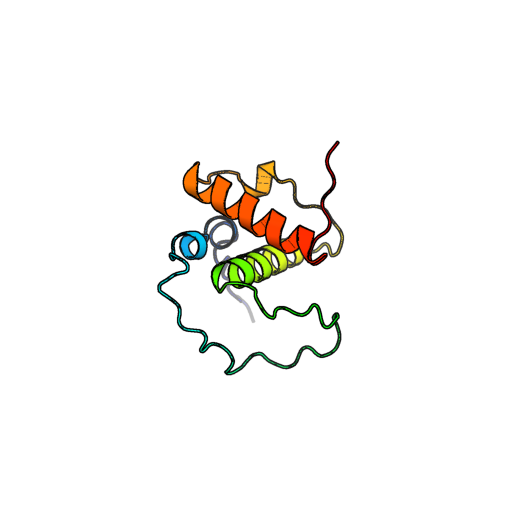.25 98 VAL A C 1
ATOM 768 O O . VAL A 1 98 ? -0.466 -11.157 0.192 1.00 92.25 98 VAL A O 1
ATOM 771 N N . LEU A 1 99 ? -0.141 -8.990 0.703 1.00 91.44 99 LEU A N 1
ATOM 772 C CA . LEU A 1 99 ? -0.066 -9.195 2.152 1.00 91.44 99 LEU A CA 1
ATOM 773 C C . LEU A 1 99 ? -1.340 -9.842 2.711 1.00 91.44 99 LEU A C 1
ATOM 775 O O . LEU A 1 99 ? -1.260 -10.746 3.544 1.00 91.44 99 LEU A O 1
ATOM 779 N N . LYS A 1 100 ? -2.519 -9.443 2.220 1.00 90.50 100 LYS A N 1
ATOM 780 C CA . LYS A 1 100 ? -3.796 -10.050 2.613 1.00 90.50 100 LYS A CA 1
ATOM 781 C C . LYS A 1 100 ? -3.904 -11.514 2.176 1.00 90.50 100 LYS A C 1
ATOM 783 O O . LYS A 1 100 ? -4.354 -12.337 2.963 1.00 90.50 100 LYS A O 1
ATOM 788 N N . THR A 1 101 ? -3.468 -11.868 0.962 1.00 89.69 101 THR A N 1
ATOM 789 C CA . THR A 1 101 ? -3.513 -13.264 0.464 1.00 89.69 101 THR A CA 1
ATOM 790 C C . THR A 1 101 ? -2.616 -14.227 1.240 1.00 89.69 101 THR A C 1
ATOM 792 O O . THR A 1 101 ? -2.788 -15.440 1.149 1.00 89.69 101 THR A O 1
ATOM 795 N N . LYS A 1 102 ? -1.658 -13.684 1.992 1.00 87.06 102 LYS A N 1
ATOM 796 C CA . LYS A 1 102 ? -0.721 -14.413 2.850 1.00 87.06 102 LYS A CA 1
ATOM 797 C C . LYS A 1 102 ? -1.106 -14.321 4.329 1.00 87.06 102 LYS A C 1
ATOM 799 O O . LYS A 1 102 ? -0.298 -14.656 5.187 1.00 87.06 102 LYS A O 1
ATOM 804 N N . ASP A 1 103 ? -2.313 -13.821 4.608 1.00 86.75 103 ASP A N 1
ATOM 805 C CA . ASP A 1 103 ? -2.871 -13.591 5.942 1.00 86.75 103 ASP A CA 1
ATOM 806 C C . ASP A 1 103 ? -1.993 -12.721 6.861 1.00 86.75 103 ASP A C 1
ATOM 808 O O . ASP A 1 103 ? -2.151 -12.733 8.081 1.00 86.75 103 ASP A O 1
ATOM 812 N N . TYR A 1 104 ? -1.100 -11.912 6.279 1.00 87.56 104 TYR A N 1
ATOM 813 C CA . TYR A 1 104 ? -0.214 -11.021 7.029 1.00 87.56 104 TYR A CA 1
ATOM 814 C C . TYR A 1 104 ? -0.949 -9.794 7.576 1.00 87.56 104 TYR A C 1
ATOM 816 O O . TYR A 1 104 ? -0.641 -9.301 8.660 1.00 87.56 104 TYR A O 1
ATOM 824 N N . ILE A 1 105 ? -1.962 -9.325 6.847 1.00 87.69 105 ILE A N 1
ATOM 825 C CA . ILE A 1 105 ? -2.888 -8.291 7.308 1.00 87.69 105 ILE A CA 1
ATOM 826 C C . ILE A 1 105 ? -4.327 -8.790 7.246 1.00 87.69 105 ILE A C 1
ATOM 828 O O . ILE A 1 105 ? -4.686 -9.649 6.437 1.00 87.69 105 ILE A O 1
ATOM 832 N N . GLN A 1 106 ? -5.177 -8.196 8.075 1.00 89.00 106 GLN A N 1
ATOM 833 C CA . GLN A 1 106 ? -6.623 -8.324 7.967 1.00 89.00 106 GLN A CA 1
ATOM 834 C C . GLN A 1 106 ? -7.195 -7.053 7.341 1.00 89.00 106 GLN A C 1
ATOM 836 O O . GLN A 1 106 ? -6.673 -5.961 7.545 1.00 89.00 106 GLN A O 1
ATOM 841 N N . THR A 1 107 ? -8.237 -7.211 6.530 1.00 88.12 107 THR A N 1
ATOM 842 C CA . THR A 1 107 ? -8.909 -6.106 5.843 1.00 88.12 107 THR A CA 1
ATOM 843 C C . THR A 1 107 ? -10.405 -6.305 5.984 1.00 88.12 107 THR A C 1
ATOM 845 O O . THR A 1 107 ? -10.898 -7.401 5.703 1.00 88.12 107 THR A O 1
ATOM 848 N N . GLU A 1 108 ? -11.119 -5.251 6.344 1.00 88.25 108 GLU A N 1
ATOM 849 C CA . GLU A 1 108 ? -12.578 -5.218 6.344 1.00 88.25 108 GLU A CA 1
ATOM 850 C C . GLU A 1 108 ? -13.060 -4.288 5.225 1.00 88.25 108 GLU A C 1
ATOM 852 O O . GLU A 1 108 ? -12.451 -3.252 4.954 1.00 88.25 108 GLU A O 1
ATOM 857 N N . GLN A 1 109 ? -14.134 -4.679 4.539 1.00 82.69 109 GLN A N 1
ATOM 858 C CA . GLN A 1 109 ? -14.806 -3.854 3.537 1.00 82.69 109 GLN A CA 1
ATOM 859 C C . GLN A 1 109 ? -16.295 -3.828 3.882 1.00 82.69 109 GLN A C 1
ATOM 861 O O . GLN A 1 109 ? -16.919 -4.886 3.973 1.00 82.69 109 GLN A O 1
ATOM 866 N N . GLY A 1 110 ? -16.844 -2.632 4.088 1.00 77.06 110 GLY A N 1
ATOM 867 C CA . GLY A 1 110 ? -18.229 -2.400 4.496 1.00 77.06 110 GLY A CA 1
ATOM 868 C C . GLY A 1 110 ? -18.769 -1.088 3.962 1.00 77.06 110 GLY A C 1
ATOM 869 O O . GLY A 1 110 ? -17.942 -0.204 3.640 1.00 77.06 110 GLY A O 1
#

InterPro domains:
  IPR006909 Rad21/Rec8-like protein, C-terminal, eukaryotic [PF04824] (72-109)
  IPR023093 ScpA-like, C-terminal [G3DSA:1.10.10.580] (52-110)
  IPR036390 Winged helix DNA-binding domain superfamily [SSF46785] (53-109)
  IPR039781 Rad21/Rec8-like protein [PTHR12585] (20-109)

Foldseek 3Di:
DDDPPPPPPCPPCLLPPQCLLVDDQVPDDPPPPPDDDCPPPDDPLPCPPPTPSLVVLLVSVVVVCVVVVDDDDDDDLCSSCPPPDPSSSVSSVVSVVVCVVSVVDDDDDD

Secondary structure (DSSP, 8-state):
----------HHHHHH--GGGGS-TTS--S---S-----TTS-----TT--HHHHHHHHHHHHHHHHTT-TTPPPPHHHHHTT--HHHHHHHHHHHHHHHHTTSS-----

pLDDT: mean 72.75, std 18.59, range [40.5, 93.81]